Protein AF-A0A7W0TDK5-F1 (afdb_monomer_lite)

Structure (mmCIF, N/CA/C/O backbone):
data_AF-A0A7W0TDK5-F1
#
_entry.id   AF-A0A7W0TDK5-F1
#
loop_
_atom_site.group_PDB
_atom_site.id
_atom_site.type_symbol
_atom_site.label_atom_id
_atom_site.label_alt_id
_atom_site.label_comp_id
_atom_site.label_asym_id
_atom_site.label_entity_id
_atom_site.label_seq_id
_atom_site.pdbx_PDB_ins_code
_atom_site.Cartn_x
_atom_site.Cartn_y
_atom_site.Cartn_z
_atom_site.occupancy
_atom_site.B_iso_or_equiv
_atom_site.auth_seq_id
_atom_site.auth_comp_id
_atom_site.auth_asym_id
_atom_site.auth_atom_id
_atom_site.pdbx_PDB_model_num
ATOM 1 N N . MET A 1 1 ? 18.920 -5.122 41.687 1.00 39.50 1 MET A N 1
ATOM 2 C CA . MET A 1 1 ? 18.219 -5.778 40.565 1.00 39.50 1 MET A CA 1
ATOM 3 C C . MET A 1 1 ? 18.630 -5.074 39.286 1.00 39.50 1 MET A C 1
ATOM 5 O O . MET A 1 1 ? 18.350 -3.893 39.148 1.00 39.50 1 MET A O 1
ATOM 9 N N . LEU A 1 2 ? 19.372 -5.766 38.421 1.00 36.91 2 LEU A N 1
ATOM 10 C CA . LEU A 1 2 ? 19.676 -5.323 37.060 1.00 36.91 2 LEU A CA 1
ATOM 11 C C . LEU A 1 2 ? 18.438 -5.634 36.204 1.00 36.91 2 LEU A C 1
ATOM 13 O O . LEU A 1 2 ? 18.022 -6.790 36.184 1.00 36.91 2 LEU A O 1
ATOM 17 N N . ALA A 1 3 ? 17.849 -4.648 35.531 1.00 36.22 3 ALA A N 1
ATOM 18 C CA . ALA A 1 3 ? 16.816 -4.899 34.527 1.00 36.22 3 ALA A CA 1
ATOM 19 C C . ALA A 1 3 ? 17.431 -4.735 33.132 1.00 36.22 3 ALA A C 1
ATOM 21 O O . ALA A 1 3 ? 17.954 -3.678 32.783 1.00 36.22 3 ALA A O 1
ATOM 22 N N . VAL A 1 4 ? 17.416 -5.836 32.387 1.00 44.62 4 VAL A N 1
ATOM 23 C CA . VAL A 1 4 ? 17.917 -5.997 31.022 1.00 44.62 4 VAL A CA 1
ATOM 24 C C . VAL A 1 4 ? 16.843 -5.556 30.026 1.00 44.62 4 VAL A C 1
ATOM 26 O O . VAL A 1 4 ? 15.718 -6.026 30.117 1.00 44.62 4 VAL A O 1
ATOM 29 N N . GLY A 1 5 ? 17.247 -4.728 29.056 1.00 38.53 5 GLY A N 1
ATOM 30 C CA . GLY A 1 5 ? 17.001 -4.936 27.622 1.00 38.53 5 GLY A CA 1
ATOM 31 C C . GLY A 1 5 ? 15.611 -4.656 27.038 1.00 38.53 5 GLY A C 1
ATOM 32 O O . GLY A 1 5 ? 14.609 -5.220 27.455 1.00 38.53 5 GLY A O 1
ATOM 33 N N . GLY A 1 6 ? 15.600 -3.880 25.949 1.00 37.94 6 GLY A N 1
ATOM 34 C CA . GLY A 1 6 ? 14.480 -3.835 25.011 1.00 37.94 6 GLY A CA 1
ATOM 35 C C . GLY A 1 6 ? 14.540 -2.663 24.036 1.00 37.94 6 GLY A C 1
ATOM 36 O O . GLY A 1 6 ? 13.711 -1.765 24.114 1.00 37.94 6 GLY A O 1
ATOM 37 N N . SER A 1 7 ? 15.515 -2.648 23.123 1.00 52.25 7 SER A N 1
ATOM 38 C CA . SER A 1 7 ? 15.478 -1.761 21.953 1.00 52.25 7 SER A CA 1
ATOM 39 C C . SER A 1 7 ? 14.510 -2.350 20.928 1.00 52.25 7 SER A C 1
ATOM 41 O O . SER A 1 7 ? 14.805 -3.398 20.359 1.00 52.25 7 SER A O 1
ATOM 43 N N . ALA A 1 8 ? 13.386 -1.689 20.663 1.00 46.16 8 ALA A N 1
ATOM 44 C CA . ALA A 1 8 ? 12.533 -2.011 19.523 1.00 46.16 8 ALA A CA 1
ATOM 45 C C . ALA A 1 8 ? 12.509 -0.814 18.565 1.00 46.16 8 ALA A C 1
ATOM 47 O O . ALA A 1 8 ? 11.801 0.165 18.778 1.00 46.16 8 ALA A O 1
ATOM 48 N N . LEU A 1 9 ? 13.332 -0.896 17.517 1.00 52.75 9 LEU A N 1
ATOM 49 C CA . LEU A 1 9 ? 13.136 -0.144 16.281 1.00 52.75 9 LEU A CA 1
ATOM 50 C C . LEU A 1 9 ? 12.206 -0.985 15.403 1.00 52.75 9 LEU A C 1
ATOM 52 O O . LEU A 1 9 ? 12.594 -2.056 14.943 1.00 52.75 9 LEU A O 1
ATOM 56 N N . GLY A 1 10 ? 10.986 -0.506 15.191 1.00 40.22 10 GLY A N 1
ATOM 57 C CA . GLY A 1 10 ? 10.028 -1.086 14.259 1.00 40.22 10 GLY A CA 1
ATOM 58 C C . GLY A 1 10 ? 9.019 -0.019 13.868 1.00 40.22 10 GLY A C 1
A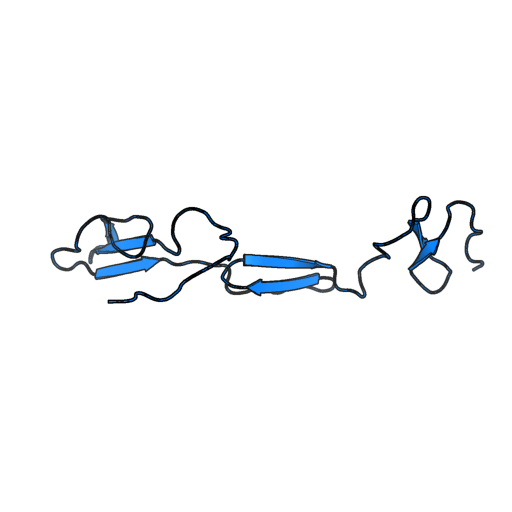TOM 59 O O . GLY A 1 10 ? 8.267 0.459 14.711 1.00 40.22 10 GLY A O 1
ATOM 60 N N . SER A 1 11 ? 9.065 0.414 12.611 1.00 44.44 11 SER A N 1
ATOM 61 C CA . SER A 1 11 ? 8.208 1.458 12.055 1.00 44.44 11 SER A CA 1
ATOM 62 C C . SER A 1 11 ? 6.734 1.049 12.148 1.00 44.44 11 SER A C 1
ATOM 64 O O . SER A 1 11 ? 6.283 0.188 11.398 1.00 44.44 11 SER A O 1
ATOM 66 N N . GLN A 1 12 ? 5.986 1.661 13.069 1.00 43.62 12 GLN A N 1
ATOM 67 C CA . GLN A 1 12 ? 4.538 1.496 13.175 1.00 43.62 12 GLN A CA 1
ATOM 68 C C . GLN A 1 12 ? 3.846 2.282 12.061 1.00 43.62 12 GLN A C 1
ATOM 70 O O . GLN A 1 12 ? 3.840 3.514 12.063 1.00 43.62 12 GLN A O 1
ATOM 75 N N . LEU A 1 13 ? 3.238 1.562 11.122 1.00 47.47 13 LEU A N 1
ATOM 76 C CA . LEU A 1 13 ? 2.322 2.126 10.141 1.00 47.47 13 LEU A CA 1
ATOM 77 C C . LEU A 1 13 ? 0.890 1.724 10.513 1.00 47.47 13 LEU A C 1
ATOM 79 O O . LEU A 1 13 ? 0.406 0.696 10.061 1.00 47.47 13 LEU A O 1
ATOM 83 N N . LEU A 1 14 ? 0.287 2.548 11.380 1.00 50.75 14 LEU A N 1
ATOM 84 C CA . LEU A 1 14 ? -1.138 2.856 11.615 1.00 50.75 14 LEU A CA 1
ATOM 85 C C . LEU A 1 14 ? -1.252 3.341 13.067 1.00 50.75 14 LEU A C 1
ATOM 87 O O . LEU A 1 14 ? -1.334 2.589 14.031 1.00 50.75 14 LEU A O 1
ATOM 91 N N . THR A 1 15 ? -1.141 4.652 13.227 1.00 47.53 15 THR A N 1
ATOM 92 C CA . THR A 1 15 ? -1.048 5.341 14.511 1.00 47.53 15 THR A CA 1
ATOM 93 C C . THR A 1 15 ? -2.396 5.324 15.242 1.00 47.53 15 THR A C 1
ATOM 95 O O . THR A 1 15 ? -3.266 6.136 14.923 1.00 47.53 15 THR A O 1
ATOM 98 N N . GLY A 1 16 ? -2.582 4.445 16.233 1.00 49.50 16 GLY A N 1
ATOM 99 C CA . GLY A 1 16 ? -3.670 4.618 17.206 1.00 49.50 16 GLY A CA 1
ATOM 100 C C . GLY A 1 16 ? -3.979 3.443 18.132 1.00 49.50 16 GLY A C 1
ATOM 101 O O . GLY A 1 16 ? -3.984 3.634 19.344 1.00 49.50 16 GLY A O 1
ATOM 102 N N . ALA A 1 17 ? -4.250 2.252 17.597 1.00 54.97 17 ALA A N 1
ATOM 103 C CA . ALA A 1 17 ? -4.440 1.020 18.367 1.00 54.97 17 ALA A CA 1
ATOM 104 C C . ALA A 1 17 ? -4.461 -0.191 17.426 1.00 54.97 17 ALA A C 1
ATOM 106 O O . ALA A 1 17 ? -5.141 -0.137 16.403 1.00 54.97 17 ALA A O 1
ATOM 107 N N . ASP A 1 18 ? -3.805 -1.289 17.805 1.00 66.62 18 ASP A N 1
ATOM 108 C CA . ASP A 1 18 ? -3.757 -2.564 17.056 1.00 66.62 18 ASP A CA 1
ATOM 109 C C . ASP A 1 18 ? -5.117 -3.303 17.002 1.00 66.62 18 ASP A C 1
ATOM 111 O O . ASP A 1 18 ? -5.231 -4.445 16.557 1.00 66.62 18 ASP A O 1
ATOM 115 N N . GLY A 1 19 ? -6.175 -2.639 17.461 1.00 80.19 19 GLY A N 1
ATOM 116 C CA . GLY A 1 19 ? -7.530 -3.139 17.528 1.00 80.19 19 GLY A CA 1
ATOM 117 C C . GLY A 1 19 ? -8.424 -2.194 18.319 1.00 80.19 19 GLY A C 1
ATOM 118 O O . GLY A 1 19 ? -7.984 -1.222 18.942 1.00 80.19 19 GLY A O 1
ATOM 119 N N . TYR A 1 20 ? -9.714 -2.478 18.295 1.00 89.62 20 TYR A N 1
ATOM 120 C CA . TYR A 1 20 ? -10.705 -1.822 19.127 1.00 89.62 20 TYR A CA 1
ATOM 121 C C . TYR A 1 20 ? -11.392 -2.853 19.998 1.00 89.62 20 TYR A C 1
ATOM 123 O O . TYR A 1 20 ? -11.711 -3.946 19.547 1.00 89.62 20 TYR A O 1
ATOM 131 N N . THR A 1 21 ? -11.708 -2.484 21.227 1.00 93.44 21 THR A N 1
ATOM 132 C CA . THR A 1 21 ? -12.411 -3.373 22.147 1.00 93.44 21 THR A CA 1
ATOM 133 C C . THR A 1 21 ? -13.698 -2.725 22.613 1.00 93.44 21 THR A C 1
ATOM 135 O O . THR A 1 21 ? -13.746 -1.528 22.898 1.00 93.44 21 THR A O 1
ATOM 138 N N . GLY A 1 22 ? -14.753 -3.524 22.721 1.00 95.12 22 GLY A N 1
ATOM 139 C CA . GLY A 1 22 ? -16.039 -3.101 23.259 1.00 95.12 22 GLY A CA 1
ATOM 140 C C . GLY A 1 22 ? -16.751 -4.222 24.002 1.00 95.12 22 GLY A C 1
ATOM 141 O O . GLY A 1 22 ? -16.243 -5.332 24.139 1.00 95.12 22 GLY A O 1
ATOM 142 N N . CYS A 1 23 ? -17.943 -3.914 24.490 1.00 97.38 23 CYS A N 1
ATOM 143 C CA . CYS A 1 23 ? -18.835 -4.844 25.164 1.00 97.38 23 CYS A CA 1
ATOM 144 C C . CYS A 1 23 ? -20.087 -5.037 24.306 1.00 97.38 23 CYS A C 1
ATOM 146 O O . CYS A 1 23 ? -20.853 -4.093 24.117 1.00 97.38 23 CYS A O 1
ATOM 148 N N . LEU A 1 24 ? -20.300 -6.249 23.803 1.00 97.12 24 LEU A N 1
ATOM 149 C CA . LEU A 1 24 ? -21.484 -6.636 23.047 1.00 97.12 24 LEU A CA 1
ATOM 150 C C . LEU A 1 24 ? -22.603 -7.045 24.012 1.00 97.12 24 LEU A C 1
ATOM 152 O O . LEU A 1 24 ? -22.439 -7.969 24.813 1.00 97.12 24 LEU A O 1
ATOM 156 N N . ALA A 1 25 ? -23.735 -6.352 23.954 1.00 96.00 25 ALA A N 1
ATOM 157 C CA . ALA A 1 25 ? -24.938 -6.697 24.702 1.00 96.00 25 ALA A CA 1
ATOM 158 C C . ALA A 1 25 ? -25.783 -7.749 23.957 1.00 96.00 25 ALA A C 1
ATOM 160 O O . ALA A 1 25 ? -25.697 -7.887 22.739 1.00 96.00 25 ALA A O 1
ATOM 161 N N . GLN A 1 26 ? -26.636 -8.490 24.678 1.00 94.44 26 GLN A N 1
ATOM 162 C CA . GLN A 1 26 ? -27.469 -9.557 24.088 1.00 94.44 26 GLN A CA 1
ATOM 163 C C . GLN A 1 26 ? -28.463 -9.068 23.022 1.00 94.44 26 GLN A C 1
ATOM 165 O O . GLN A 1 26 ? -28.928 -9.861 22.210 1.00 94.44 26 GLN A O 1
ATOM 170 N N . ASN A 1 27 ? -28.795 -7.777 23.021 1.00 93.56 27 ASN A N 1
ATOM 171 C CA . ASN A 1 27 ? -29.641 -7.146 22.010 1.00 93.56 27 ASN A CA 1
ATOM 172 C C . ASN A 1 27 ? -28.867 -6.725 20.743 1.00 93.56 27 ASN A C 1
ATOM 174 O O . ASN A 1 27 ? -29.481 -6.194 19.824 1.00 93.56 27 ASN A O 1
ATOM 178 N N . GLY A 1 28 ? -27.551 -6.959 20.691 1.00 93.81 28 GLY A N 1
ATOM 179 C CA . GLY A 1 28 ? -26.682 -6.611 19.565 1.00 93.81 28 GLY A CA 1
ATOM 180 C C . GLY A 1 28 ? -25.988 -5.251 19.685 1.00 93.81 28 GLY A C 1
ATOM 181 O O . GLY A 1 28 ? -25.162 -4.932 18.832 1.00 93.81 28 GLY A O 1
ATOM 182 N N . ASP A 1 29 ? -26.264 -4.467 20.733 1.00 95.44 29 ASP A N 1
ATOM 183 C CA . ASP A 1 29 ? -25.625 -3.161 20.911 1.00 95.44 29 ASP A CA 1
ATOM 184 C C . ASP A 1 29 ? -24.146 -3.306 21.286 1.00 95.44 29 ASP A C 1
ATOM 186 O O . ASP A 1 29 ? -23.782 -4.078 22.182 1.00 95.44 29 ASP A O 1
ATOM 190 N N . LEU A 1 30 ? -23.295 -2.499 20.647 1.00 95.62 30 LEU A N 1
ATOM 191 C CA . LEU A 1 30 ? -21.884 -2.373 20.995 1.00 95.62 30 LEU A CA 1
ATOM 192 C C . LEU A 1 30 ? -21.677 -1.165 21.918 1.00 95.62 30 LEU A C 1
ATOM 194 O O . LEU A 1 30 ? -21.824 -0.012 21.516 1.00 95.62 30 LEU A O 1
ATOM 198 N N . LEU A 1 31 ? -21.318 -1.437 23.170 1.00 94.88 31 LEU A N 1
ATOM 199 C CA . LEU A 1 31 ? -21.149 -0.446 24.231 1.00 94.88 31 LEU A CA 1
ATOM 200 C C . LEU A 1 31 ? -19.684 -0.355 24.656 1.00 94.88 31 LEU A C 1
ATOM 202 O O . LEU A 1 31 ? -18.915 -1.298 24.487 1.00 94.88 31 LEU A O 1
ATOM 206 N N . ARG A 1 32 ? -19.297 0.767 25.277 1.00 94.31 32 ARG A N 1
ATOM 207 C CA . ARG A 1 32 ? -17.956 0.950 25.875 1.00 94.31 32 ARG A CA 1
ATOM 208 C C . ARG A 1 32 ? -16.822 0.666 24.882 1.00 94.31 32 ARG A C 1
ATOM 210 O O . ARG A 1 32 ? -15.777 0.147 25.259 1.00 94.31 32 ARG A O 1
ATOM 217 N N . PHE A 1 33 ? -17.051 0.999 23.619 1.00 93.00 33 PHE A N 1
ATOM 218 C CA . PHE A 1 33 ? -16.099 0.801 22.543 1.00 93.00 33 PHE A CA 1
ATOM 219 C C . PHE A 1 33 ? -14.982 1.841 22.629 1.00 93.00 33 PHE A C 1
ATOM 221 O O . PHE A 1 33 ? -15.254 3.037 22.752 1.00 93.00 33 PHE A O 1
ATOM 228 N N . LYS A 1 34 ? -13.729 1.398 22.582 1.00 90.19 34 LYS A N 1
ATOM 229 C CA . LYS A 1 34 ? -12.571 2.283 22.439 1.00 90.19 34 LYS A CA 1
ATOM 230 C C . LYS A 1 34 ? -11.449 1.596 21.672 1.00 90.19 34 LYS A C 1
ATOM 232 O O . LYS A 1 34 ? -11.455 0.381 21.504 1.00 90.19 34 LYS A O 1
ATOM 237 N N . ALA A 1 35 ? -10.475 2.395 21.255 1.00 88.81 35 ALA A N 1
ATOM 238 C CA . ALA A 1 35 ? -9.220 1.894 20.716 1.00 88.81 35 ALA A CA 1
ATOM 239 C C . ALA A 1 35 ? -8.397 1.194 21.825 1.00 88.81 35 ALA A C 1
ATOM 241 O O . ALA A 1 35 ? -8.354 1.681 22.963 1.00 88.81 35 ALA A O 1
ATOM 242 N N . GLY A 1 36 ? -7.749 0.078 21.487 1.00 84.88 36 GLY A N 1
ATOM 243 C CA . GLY A 1 36 ? -6.879 -0.722 22.358 1.00 84.88 36 GLY A CA 1
ATOM 244 C C . GLY A 1 36 ? -7.521 -2.018 22.859 1.00 84.88 36 GLY A C 1
ATOM 245 O O . GLY A 1 36 ? -8.678 -2.308 22.564 1.00 84.88 36 GLY A O 1
ATOM 246 N N . ASP A 1 37 ? -6.780 -2.771 23.676 1.00 87.50 37 ASP A N 1
ATOM 247 C CA . ASP A 1 37 ? -7.120 -4.147 24.100 1.00 87.50 37 ASP A CA 1
ATOM 248 C C . ASP A 1 37 ? -8.167 -4.249 25.222 1.00 87.50 37 ASP A C 1
ATOM 250 O O . ASP A 1 37 ? -8.475 -5.325 25.735 1.00 87.50 37 ASP A O 1
ATOM 254 N N . SER A 1 38 ? -8.688 -3.117 25.688 1.00 89.88 38 SER A N 1
ATOM 255 C CA . SER A 1 38 ? -9.676 -3.071 26.765 1.00 89.88 38 SER A CA 1
ATOM 256 C C . SER A 1 38 ? -10.838 -2.177 26.372 1.00 89.88 38 SER A C 1
ATOM 258 O O . SER A 1 38 ? -10.621 -1.190 25.673 1.00 89.88 38 SER A O 1
ATOM 260 N N . PRO A 1 39 ? -12.062 -2.446 26.844 1.00 92.88 39 PRO A N 1
ATOM 261 C CA . PRO A 1 39 ? -13.170 -1.532 26.624 1.00 92.88 39 PRO A CA 1
ATOM 262 C C . PRO A 1 39 ? -13.010 -0.246 27.455 1.00 92.88 39 PRO A C 1
ATOM 264 O O . PRO A 1 39 ? -12.175 -0.144 28.360 1.00 92.88 39 PRO A O 1
ATOM 267 N N . LEU A 1 40 ? -13.827 0.764 27.155 1.00 94.25 40 LEU 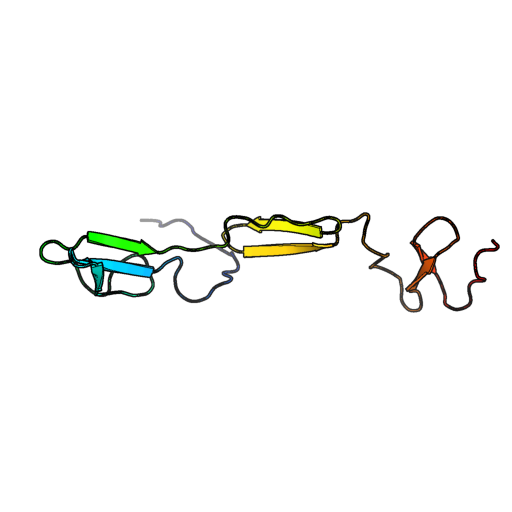A N 1
ATOM 268 C CA . LEU A 1 40 ? -13.859 2.060 27.849 1.00 94.25 40 LEU A CA 1
ATOM 269 C C . LEU A 1 40 ? -14.187 1.922 29.348 1.00 94.25 40 LEU A C 1
ATOM 271 O O . LEU A 1 40 ? -13.823 2.778 30.146 1.00 94.25 40 LEU A O 1
ATOM 275 N N . GLY A 1 41 ? -14.827 0.819 29.729 1.00 94.00 41 GLY A N 1
ATOM 276 C CA . GLY A 1 41 ? -15.013 0.367 31.103 1.00 94.00 41 GLY A CA 1
ATOM 277 C C . GLY A 1 41 ? -15.338 -1.130 31.120 1.00 94.00 41 GLY A C 1
ATOM 278 O O . GLY A 1 41 ? -15.610 -1.692 30.058 1.00 94.00 41 GLY A O 1
ATOM 279 N N . PRO A 1 42 ? -15.329 -1.790 32.290 1.00 94.31 42 PRO A N 1
ATOM 280 C CA . PRO A 1 42 ? -15.617 -3.218 32.379 1.00 94.31 42 PRO A CA 1
ATOM 281 C C . PRO A 1 42 ? -16.994 -3.540 31.790 1.00 94.31 42 PRO A C 1
ATOM 283 O O . PRO A 1 42 ? -17.948 -2.776 31.964 1.00 94.31 42 PRO A O 1
ATOM 286 N N . CYS A 1 43 ? -17.107 -4.675 31.102 1.00 95.94 43 CYS A N 1
ATOM 287 C CA . CYS A 1 43 ? -18.402 -5.188 30.672 1.00 95.94 43 CYS A CA 1
ATOM 288 C C . CYS A 1 43 ? -19.235 -5.569 31.904 1.00 95.94 43 CYS A C 1
ATOM 290 O O . CYS A 1 43 ? -18.709 -6.063 32.900 1.00 95.94 43 CYS A O 1
ATOM 292 N N . THR A 1 44 ? -20.537 -5.292 31.867 1.00 95.19 44 THR A N 1
ATOM 293 C CA . THR A 1 44 ? -21.429 -5.455 33.029 1.00 95.19 44 THR A CA 1
ATOM 294 C C . THR A 1 44 ? -22.695 -6.191 32.635 1.00 95.19 44 THR A C 1
ATOM 296 O O . THR A 1 44 ? -23.171 -6.030 31.512 1.00 95.19 44 THR A O 1
ATOM 299 N N . GLY A 1 45 ? -23.299 -6.915 33.578 1.00 92.25 45 GLY A N 1
ATOM 300 C CA . GLY A 1 45 ? -24.470 -7.743 33.290 1.00 92.25 45 GLY A CA 1
ATOM 301 C C . GLY A 1 45 ? -24.120 -8.840 32.285 1.00 92.25 45 GLY A C 1
ATOM 302 O O . GLY A 1 45 ? -23.022 -9.386 32.326 1.00 92.25 45 GLY A O 1
ATOM 303 N N . ASN A 1 46 ? -25.026 -9.122 31.350 1.00 93.06 46 ASN A N 1
ATOM 304 C CA . ASN A 1 46 ? -24.851 -10.187 30.357 1.00 93.06 46 ASN A CA 1
ATOM 305 C C . ASN A 1 46 ? -24.104 -9.728 29.087 1.00 93.06 46 ASN A C 1
ATOM 307 O O . ASN A 1 46 ? -24.449 -10.142 27.981 1.00 93.06 46 ASN A O 1
ATOM 311 N N . GLN A 1 47 ? -23.135 -8.823 29.230 1.00 97.00 47 GLN A N 1
ATOM 312 C CA . GLN A 1 47 ? -22.329 -8.321 28.114 1.00 97.00 47 GLN A CA 1
ATOM 313 C C . GLN A 1 47 ? -21.064 -9.160 27.921 1.00 97.00 47 GLN A C 1
ATOM 315 O O . GLN A 1 47 ? -20.439 -9.574 28.897 1.00 97.00 47 GLN A O 1
ATOM 320 N N . VAL A 1 48 ? -20.647 -9.336 26.669 1.00 95.69 48 VAL A N 1
ATOM 321 C CA . VAL A 1 48 ? -19.420 -10.053 26.294 1.00 95.69 48 VAL A CA 1
ATOM 322 C C . VAL A 1 48 ? -18.388 -9.060 25.774 1.00 95.69 48 VAL A C 1
ATOM 324 O O . VAL A 1 48 ? -18.711 -8.212 24.946 1.00 95.69 48 VAL A O 1
ATOM 327 N N . GLN A 1 49 ? -17.142 -9.156 26.240 1.00 95.19 49 GLN A N 1
ATOM 328 C CA . GLN A 1 49 ? -16.051 -8.375 25.660 1.00 95.19 49 GLN A CA 1
ATOM 329 C C . GLN A 1 49 ? -15.727 -8.898 24.258 1.00 95.19 49 GLN A C 1
ATOM 331 O O . GLN A 1 49 ? -15.514 -10.093 24.069 1.00 95.19 49 GLN A O 1
ATOM 336 N N . VAL A 1 50 ? -15.662 -7.992 23.290 1.00 94.75 50 VAL A N 1
ATOM 337 C CA . VAL A 1 50 ? -15.332 -8.276 21.893 1.00 94.75 50 VAL A CA 1
ATOM 338 C C . VAL A 1 50 ? -14.145 -7.426 21.465 1.00 94.75 50 VAL A C 1
ATOM 340 O O . VAL A 1 50 ? -14.068 -6.245 21.807 1.00 94.75 50 VAL A O 1
ATOM 343 N N . HIS A 1 51 ? -13.227 -8.042 20.728 1.00 90.94 51 HIS A N 1
ATOM 344 C CA . HIS A 1 51 ? -12.064 -7.390 20.141 1.00 90.94 51 HIS A CA 1
ATOM 345 C C . HIS A 1 51 ? -12.227 -7.359 18.622 1.00 90.94 51 HIS A C 1
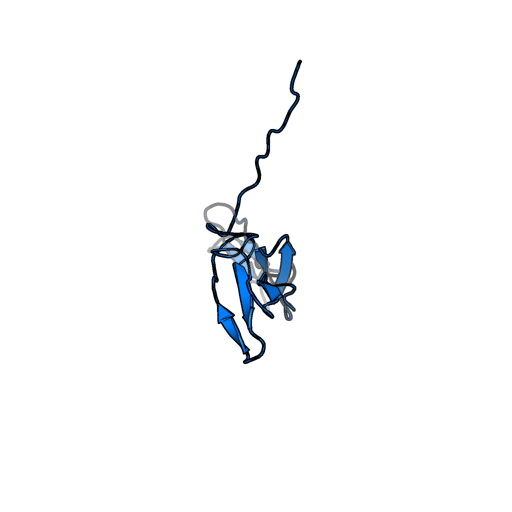ATOM 347 O O . HIS A 1 51 ? -12.505 -8.382 17.999 1.00 90.94 51 HIS A O 1
ATOM 353 N N . PHE A 1 52 ? -12.054 -6.182 18.040 1.00 85.56 52 PHE A N 1
ATOM 354 C CA . PHE A 1 52 ? -12.101 -5.911 16.615 1.00 85.56 52 PHE A CA 1
ATOM 355 C C . PHE A 1 52 ? -10.700 -5.505 16.186 1.00 85.56 52 PHE A C 1
ATOM 357 O O . PHE A 1 52 ? -10.319 -4.339 16.277 1.00 85.56 52 PHE A O 1
ATOM 364 N N . ALA A 1 53 ? -9.934 -6.483 15.730 1.00 76.31 53 ALA A N 1
ATOM 365 C CA . ALA A 1 53 ? -8.788 -6.227 14.879 1.00 76.31 53 ALA A CA 1
ATOM 366 C C . ALA A 1 53 ? -9.222 -6.516 13.447 1.00 76.31 53 ALA A C 1
ATOM 368 O O . ALA A 1 53 ? -9.923 -7.495 13.191 1.00 76.31 53 ALA A O 1
ATOM 369 N N . GLY A 1 54 ? -8.849 -5.630 12.536 1.00 66.94 54 GLY A N 1
ATOM 370 C CA . GLY A 1 54 ? -9.065 -5.824 11.117 1.00 66.94 54 GLY A CA 1
ATOM 371 C C . GLY A 1 54 ? -7.871 -5.259 10.389 1.00 66.94 54 GLY A C 1
ATOM 372 O O . GLY A 1 54 ? -7.766 -4.045 10.224 1.00 66.94 54 GLY A O 1
ATOM 373 N N . ASP A 1 55 ? -6.972 -6.138 9.985 1.00 70.50 55 ASP A N 1
ATOM 374 C CA . ASP A 1 55 ? -5.952 -5.840 9.006 1.00 70.50 55 ASP A CA 1
ATOM 375 C C . ASP A 1 55 ? -6.288 -6.507 7.666 1.00 70.50 55 ASP A C 1
ATOM 377 O O . ASP A 1 55 ? -7.165 -7.368 7.555 1.00 70.50 55 ASP A O 1
ATOM 381 N N . LEU A 1 56 ? -5.648 -6.042 6.593 1.00 68.50 56 LEU A N 1
ATOM 382 C CA . LEU A 1 56 ? -5.780 -6.692 5.293 1.00 68.50 56 LEU A CA 1
ATOM 383 C C . LEU A 1 56 ? -5.029 -8.026 5.346 1.00 68.50 56 LEU A C 1
ATOM 385 O O . LEU A 1 56 ? -3.816 -8.038 5.172 1.00 68.50 56 LEU A O 1
ATOM 389 N N . GLU A 1 57 ? -5.738 -9.139 5.556 1.00 70.50 57 GLU A N 1
ATOM 390 C CA . GLU A 1 57 ? -5.117 -10.469 5.684 1.00 70.50 57 GLU A CA 1
ATOM 391 C C . GLU A 1 57 ? -4.397 -10.917 4.404 1.00 70.50 57 GLU A C 1
ATOM 393 O O . GLU A 1 57 ? -3.330 -11.528 4.453 1.00 70.50 57 GLU A O 1
ATOM 398 N N . SER A 1 58 ? -4.962 -10.619 3.231 1.00 72.62 58 SER A N 1
ATOM 399 C CA . SER A 1 58 ? -4.337 -10.969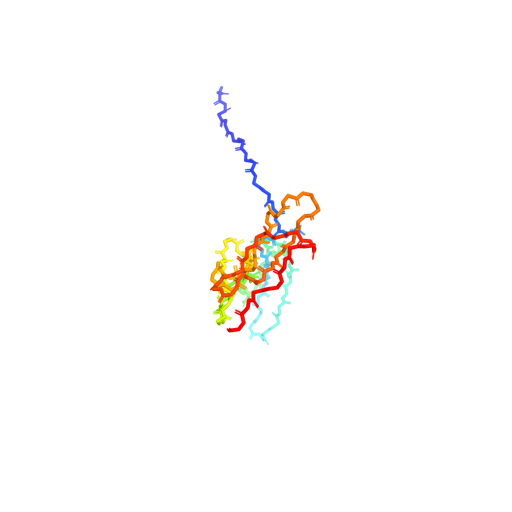 1.957 1.00 72.62 58 SER A CA 1
ATOM 400 C C . SER A 1 58 ?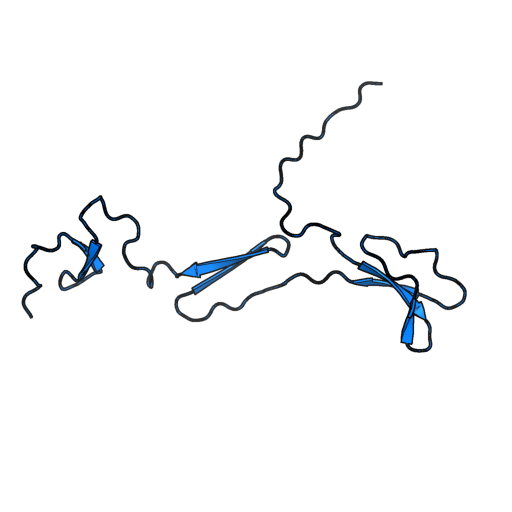 -4.802 -10.086 0.807 1.00 72.62 58 SER A C 1
ATOM 402 O O . SER A 1 58 ? -5.907 -9.544 0.805 1.00 72.62 58 SER A O 1
ATOM 404 N N . ILE A 1 59 ? -3.944 -9.983 -0.206 1.00 80.31 59 ILE A N 1
ATOM 405 C CA . ILE A 1 59 ? -4.278 -9.425 -1.512 1.00 80.31 59 ILE A CA 1
ATOM 406 C C . ILE A 1 59 ? -3.922 -10.446 -2.574 1.00 80.31 59 ILE A C 1
ATOM 408 O O . ILE A 1 59 ? -2.788 -10.918 -2.656 1.00 80.31 59 ILE A O 1
ATOM 412 N N . MET A 1 60 ? -4.894 -10.747 -3.430 1.00 85.44 60 MET A N 1
ATOM 413 C CA . MET A 1 60 ? -4.661 -11.517 -4.640 1.00 85.44 60 MET A CA 1
ATOM 414 C C . MET A 1 60 ? -4.216 -10.560 -5.745 1.00 85.44 60 MET A C 1
ATOM 416 O O . MET A 1 60 ? -5.028 -9.864 -6.352 1.00 85.44 60 MET A O 1
ATOM 420 N N . ALA A 1 61 ? -2.908 -10.494 -5.979 1.00 91.06 61 ALA A N 1
ATOM 421 C CA . ALA A 1 61 ? -2.367 -9.729 -7.091 1.00 91.06 61 ALA A CA 1
ATOM 422 C C . ALA A 1 61 ? -2.686 -10.437 -8.417 1.00 91.06 61 ALA A C 1
ATOM 424 O O . ALA A 1 61 ? -2.432 -11.631 -8.578 1.00 91.06 61 ALA A O 1
ATOM 425 N N . GLY A 1 62 ? -3.259 -9.691 -9.362 1.00 91.50 62 GLY A N 1
ATOM 426 C CA . GLY A 1 62 ? -3.469 -10.166 -10.725 1.00 91.50 62 GLY A CA 1
ATOM 427 C C . GLY A 1 62 ? -2.169 -10.222 -11.531 1.00 91.50 62 GLY A C 1
ATOM 428 O O . GLY A 1 62 ? -1.084 -9.886 -11.052 1.00 91.50 62 GLY A O 1
ATOM 429 N N . THR A 1 63 ? -2.288 -10.614 -12.799 1.00 94.75 63 THR A N 1
ATOM 430 C CA . THR A 1 63 ? -1.171 -10.630 -13.747 1.00 94.75 63 THR A CA 1
ATOM 431 C C . THR A 1 63 ? -0.441 -9.284 -13.776 1.00 94.75 63 THR A C 1
ATOM 433 O O . THR A 1 63 ? -1.061 -8.233 -13.915 1.00 94.75 63 THR A O 1
ATOM 436 N N . GLY A 1 64 ? 0.887 -9.322 -13.662 1.00 94.06 64 GLY A N 1
ATOM 437 C CA . GLY A 1 64 ? 1.737 -8.132 -13.711 1.00 94.06 64 GLY A CA 1
ATOM 438 C C . GLY A 1 64 ? 2.001 -7.449 -12.376 1.00 94.06 64 GLY A C 1
ATOM 439 O O . GLY A 1 64 ? 2.809 -6.523 -12.324 1.00 94.06 64 GLY A O 1
ATOM 440 N N . LEU A 1 65 ? 1.405 -7.936 -11.289 1.00 94.88 65 LEU A N 1
ATOM 441 C CA . LEU A 1 65 ? 1.616 -7.411 -9.948 1.00 94.88 65 LEU A CA 1
ATOM 442 C C . LEU A 1 65 ? 2.111 -8.505 -9.005 1.00 94.88 65 LEU A C 1
ATOM 444 O O . LEU A 1 65 ? 1.807 -9.685 -9.165 1.00 94.88 65 LEU A O 1
ATOM 448 N N . VAL A 1 66 ? 2.863 -8.089 -7.995 1.00 92.06 66 VAL A N 1
ATOM 449 C CA . VAL A 1 66 ? 3.198 -8.901 -6.829 1.00 92.06 66 VAL A CA 1
ATOM 450 C C . VAL A 1 66 ? 2.705 -8.168 -5.591 1.00 92.06 66 VAL A C 1
ATOM 452 O O . VAL A 1 66 ? 3.028 -7.000 -5.372 1.00 92.06 66 VAL A O 1
ATOM 455 N N . GLY A 1 67 ? 1.861 -8.841 -4.818 1.00 89.88 67 GLY A N 1
ATOM 456 C CA . GLY A 1 67 ? 1.361 -8.358 -3.539 1.00 89.88 67 GLY A CA 1
ATOM 457 C C . GLY A 1 67 ? 2.034 -9.121 -2.410 1.00 89.88 67 GLY A C 1
ATOM 458 O O . GLY A 1 67 ? 2.227 -10.332 -2.507 1.00 89.88 67 GLY A O 1
ATOM 459 N N . GLN A 1 68 ? 2.384 -8.414 -1.346 1.00 85.69 68 GLN A N 1
ATOM 460 C CA . GLN A 1 68 ? 2.833 -9.005 -0.093 1.00 85.69 68 GLN A CA 1
ATOM 461 C C . GLN A 1 68 ? 2.138 -8.292 1.064 1.00 85.69 68 GLN A C 1
ATOM 463 O O . GLN A 1 68 ? 2.005 -7.066 1.061 1.00 85.69 68 GLN A O 1
ATOM 468 N N . THR A 1 69 ? 1.701 -9.074 2.042 1.00 81.62 69 THR A N 1
ATOM 469 C CA . THR A 1 69 ? 1.153 -8.572 3.299 1.00 81.62 69 THR A CA 1
ATOM 470 C C . THR A 1 69 ? 2.126 -8.936 4.408 1.00 81.62 69 THR A C 1
ATOM 472 O O . THR A 1 69 ? 2.540 -10.091 4.514 1.00 81.62 69 THR A O 1
ATOM 475 N N . GLN A 1 70 ? 2.482 -7.967 5.244 1.00 78.44 70 GLN A N 1
ATOM 476 C CA . GLN A 1 70 ? 3.267 -8.200 6.450 1.00 78.44 70 GLN A CA 1
ATOM 477 C C . GLN A 1 70 ? 2.703 -7.352 7.588 1.00 78.44 70 GLN A C 1
ATOM 479 O O . GLN A 1 70 ? 2.708 -6.127 7.501 1.00 78.44 70 GLN A O 1
ATOM 484 N N . ASN A 1 71 ? 2.230 -8.007 8.655 1.00 71.31 71 ASN A N 1
ATOM 485 C CA . ASN A 1 71 ? 1.680 -7.358 9.855 1.00 71.31 71 ASN A CA 1
ATOM 486 C C . ASN A 1 71 ? 0.624 -6.287 9.522 1.00 71.31 71 ASN A C 1
ATOM 488 O O . ASN A 1 71 ? 0.741 -5.137 9.940 1.00 71.31 71 ASN A O 1
ATOM 492 N N . GLY A 1 72 ? -0.341 -6.641 8.672 1.00 71.44 72 GLY A N 1
ATOM 493 C CA . GLY A 1 72 ? -1.408 -5.741 8.245 1.00 71.44 72 GLY A CA 1
ATOM 494 C C . GLY A 1 72 ? -1.020 -4.623 7.278 1.00 71.44 72 GLY A C 1
ATOM 495 O O . GLY A 1 72 ? -1.895 -3.923 6.767 1.00 71.44 72 GLY A O 1
ATOM 496 N N . VAL A 1 73 ? 0.268 -4.476 6.963 1.00 77.56 73 VAL A N 1
ATOM 497 C CA . VAL A 1 73 ? 0.736 -3.577 5.911 1.00 77.56 73 VAL A CA 1
ATOM 498 C C . VAL A 1 73 ? 0.778 -4.325 4.593 1.00 77.56 73 VAL A C 1
ATOM 500 O O . VAL A 1 73 ? 1.385 -5.388 4.456 1.00 77.56 73 VAL A O 1
ATOM 503 N N . VAL A 1 74 ? 0.164 -3.712 3.593 1.00 85.19 74 VAL A N 1
ATOM 504 C CA . VAL A 1 74 ? 0.181 -4.183 2.217 1.00 85.19 74 VAL A CA 1
ATOM 505 C C . VAL A 1 74 ? 1.263 -3.450 1.445 1.00 85.19 74 VAL A C 1
ATOM 507 O O . VAL A 1 74 ? 1.262 -2.222 1.374 1.00 85.19 74 VAL A O 1
ATOM 510 N N . THR A 1 75 ? 2.130 -4.210 0.783 1.00 87.94 75 THR A N 1
ATOM 511 C CA . THR A 1 75 ? 2.989 -3.690 -0.282 1.00 87.94 75 THR A CA 1
ATOM 512 C C . THR A 1 75 ? 2.575 -4.305 -1.609 1.00 87.94 75 THR A C 1
ATOM 514 O O . THR A 1 75 ? 2.498 -5.525 -1.755 1.00 87.94 75 THR A O 1
ATOM 517 N N . LEU A 1 76 ? 2.335 -3.444 -2.594 1.00 91.75 76 LEU A N 1
ATOM 518 C CA . LEU A 1 76 ? 2.076 -3.831 -3.972 1.00 91.75 76 LEU A CA 1
ATOM 519 C C . LEU A 1 76 ? 3.230 -3.349 -4.846 1.00 91.75 76 LEU A C 1
ATOM 521 O O . LEU A 1 76 ? 3.714 -2.227 -4.695 1.00 91.75 76 LEU A O 1
ATOM 525 N N . SER A 1 77 ? 3.688 -4.191 -5.761 1.00 92.25 77 SER A N 1
ATOM 526 C CA . SER A 1 77 ? 4.737 -3.835 -6.714 1.00 92.25 77 SER A CA 1
ATOM 527 C C . SER A 1 77 ? 4.442 -4.420 -8.086 1.00 92.25 77 SER A C 1
ATOM 529 O O . SER A 1 77 ? 3.698 -5.391 -8.220 1.00 92.25 77 SER A O 1
ATOM 531 N N . VAL A 1 78 ? 5.038 -3.830 -9.120 1.00 94.25 78 VAL A N 1
ATOM 532 C CA . VAL A 1 78 ? 5.014 -4.403 -10.468 1.00 94.25 78 VAL A CA 1
ATOM 533 C C . VAL A 1 78 ? 5.881 -5.662 -10.477 1.00 94.25 78 VAL A C 1
ATOM 535 O O . VAL A 1 78 ? 6.993 -5.663 -9.948 1.00 94.25 78 VAL A O 1
ATOM 538 N N . ALA A 1 79 ? 5.374 -6.743 -11.065 1.00 94.06 79 ALA A N 1
ATOM 539 C CA . ALA A 1 79 ? 6.131 -7.977 -11.217 1.00 94.06 79 ALA A CA 1
ATOM 540 C C . ALA A 1 79 ? 7.351 -7.749 -12.138 1.00 94.06 79 ALA A C 1
ATOM 542 O O . ALA A 1 79 ? 7.217 -7.045 -13.140 1.00 94.06 79 ALA A O 1
ATOM 543 N N . PRO A 1 80 ? 8.520 -8.371 -11.880 1.00 89.88 80 PRO A N 1
ATOM 544 C CA . PRO A 1 80 ? 9.751 -8.090 -12.630 1.00 89.88 80 PRO A CA 1
ATOM 545 C C . PRO A 1 80 ? 9.612 -8.204 -14.154 1.00 89.88 80 PRO A C 1
ATOM 547 O O . PRO A 1 80 ? 10.094 -7.343 -14.879 1.00 89.88 80 PRO A O 1
ATOM 550 N N . ASN A 1 81 ? 8.872 -9.207 -14.637 1.00 90.50 81 ASN A N 1
ATOM 551 C CA . ASN A 1 81 ? 8.655 -9.439 -16.072 1.00 90.50 81 ASN A CA 1
ATOM 552 C C . ASN A 1 81 ? 7.728 -8.409 -16.744 1.00 90.50 81 ASN A C 1
ATOM 554 O O . ASN A 1 81 ? 7.585 -8.416 -17.962 1.00 90.50 81 ASN A O 1
ATOM 558 N N . TYR A 1 82 ? 7.073 -7.560 -15.955 1.00 93.44 82 TYR A N 1
ATOM 559 C CA . TYR A 1 82 ? 6.139 -6.528 -16.407 1.00 93.44 82 TYR A CA 1
ATOM 560 C C . TYR A 1 82 ? 6.685 -5.120 -16.149 1.00 93.44 82 TYR A C 1
ATOM 562 O O . TYR A 1 82 ? 6.007 -4.133 -16.428 1.00 93.44 82 TYR A O 1
ATOM 570 N N . SER A 1 83 ? 7.900 -5.018 -15.607 1.00 93.50 83 SER A N 1
ATOM 571 C CA . SER A 1 83 ? 8.547 -3.749 -15.307 1.00 93.50 83 SER A CA 1
ATOM 572 C C . SER A 1 83 ? 9.517 -3.362 -16.418 1.00 93.50 83 SER A C 1
ATOM 574 O O . SER A 1 83 ? 10.321 -4.174 -16.876 1.00 93.50 83 SER A O 1
ATOM 576 N N . LEU A 1 84 ? 9.468 -2.096 -16.829 1.00 93.62 84 LEU A N 1
ATOM 577 C CA . LEU A 1 84 ? 10.513 -1.499 -17.659 1.00 93.62 84 LEU A CA 1
ATOM 578 C C . LEU A 1 84 ? 11.792 -1.290 -16.826 1.00 93.62 84 LEU A C 1
ATOM 580 O O . LEU A 1 84 ? 11.702 -1.174 -15.602 1.00 93.62 84 LEU A O 1
ATOM 584 N N . PRO A 1 85 ? 12.977 -1.158 -17.446 1.00 93.25 85 PRO A N 1
ATOM 585 C CA . PRO A 1 85 ? 14.197 -0.777 -16.736 1.00 93.25 85 PRO A CA 1
ATOM 586 C C . PRO A 1 85 ? 14.010 0.511 -15.909 1.00 93.25 85 PRO A C 1
ATOM 588 O O . PRO A 1 85 ? 13.829 1.591 -16.464 1.00 93.25 85 PRO A O 1
ATOM 591 N N . GLN A 1 86 ? 14.050 0.401 -14.575 1.00 91.81 86 GLN A N 1
ATOM 592 C CA . GLN A 1 86 ? 13.798 1.521 -13.645 1.00 91.81 86 GLN A CA 1
ATOM 593 C C . GLN A 1 86 ? 15.065 2.317 -13.275 1.00 91.81 86 GLN A C 1
ATOM 595 O O . GLN A 1 86 ? 14.977 3.388 -12.687 1.00 91.81 86 GLN A O 1
ATOM 600 N N . GLY A 1 87 ? 16.252 1.783 -13.579 1.00 92.06 87 GLY A N 1
ATOM 601 C CA . GLY A 1 87 ? 17.547 2.300 -13.114 1.00 92.06 87 GLY A CA 1
ATOM 602 C C . GLY A 1 87 ? 18.415 2.906 -14.213 1.00 92.06 87 GLY A C 1
ATOM 603 O O . GLY A 1 87 ? 19.634 2.750 -14.180 1.00 92.06 87 GLY A O 1
ATOM 604 N N . CYS A 1 88 ? 17.817 3.526 -15.230 1.00 95.12 88 CYS A N 1
ATOM 605 C CA . CYS A 1 88 ? 18.596 4.107 -16.317 1.00 95.12 88 CYS A CA 1
ATOM 606 C C . CYS A 1 88 ? 19.450 5.287 -15.828 1.00 95.12 88 CYS A C 1
ATOM 608 O O . CYS A 1 88 ? 18.986 6.137 -15.072 1.00 95.12 88 CYS A O 1
ATOM 610 N N . ALA A 1 89 ? 20.712 5.331 -16.268 1.00 95.94 89 ALA A N 1
ATOM 611 C CA . ALA A 1 89 ? 21.614 6.443 -15.978 1.00 95.94 89 ALA A CA 1
ATOM 612 C C . ALA A 1 89 ? 21.058 7.775 -16.516 1.00 95.94 89 ALA A C 1
ATOM 614 O O . ALA A 1 89 ? 20.253 7.782 -17.448 1.00 95.94 89 ALA A O 1
ATOM 615 N N . THR A 1 90 ? 21.523 8.903 -15.970 1.00 94.56 90 THR A N 1
ATOM 616 C CA . THR A 1 90 ? 21.113 10.246 -16.408 1.00 94.56 90 THR A CA 1
ATOM 617 C C . THR A 1 90 ? 21.204 10.394 -17.928 1.00 94.56 90 THR A C 1
ATOM 619 O O . THR A 1 90 ? 22.237 10.101 -18.528 1.00 94.56 90 THR A O 1
ATOM 622 N N . GLY A 1 91 ? 20.113 10.849 -18.548 1.00 91.75 91 GLY A N 1
ATOM 623 C CA . GLY A 1 91 ? 20.012 11.002 -20.002 1.00 91.75 91 GLY A CA 1
ATOM 624 C C . GLY A 1 91 ? 19.675 9.715 -20.765 1.00 91.75 91 GLY A C 1
ATOM 625 O O . GLY A 1 91 ? 19.591 9.750 -21.988 1.00 91.75 91 GLY A O 1
ATOM 626 N N . LYS A 1 92 ? 19.461 8.584 -20.085 1.00 94.69 92 LYS A N 1
ATOM 627 C CA . LYS A 1 92 ? 18.947 7.343 -20.681 1.00 94.69 92 LYS A CA 1
ATOM 628 C C . LYS A 1 92 ? 17.529 7.052 -20.204 1.00 94.69 92 LYS A C 1
ATOM 630 O O . LYS A 1 92 ? 17.125 7.481 -19.126 1.00 94.69 92 LYS A O 1
ATOM 635 N N . PHE A 1 93 ? 16.791 6.282 -20.990 1.00 93.44 93 PHE A N 1
ATOM 636 C CA . PHE A 1 93 ? 15.428 5.860 -20.676 1.00 93.44 93 PHE A CA 1
ATOM 637 C C . PHE A 1 93 ? 15.144 4.462 -21.227 1.00 93.44 93 PHE A C 1
ATOM 639 O O . PHE A 1 93 ? 15.898 3.943 -22.051 1.00 93.44 93 PHE A O 1
ATOM 646 N N . ALA A 1 94 ? 14.059 3.845 -20.760 1.00 94.69 94 ALA A N 1
ATOM 647 C CA . ALA A 1 94 ? 13.611 2.556 -21.270 1.00 94.69 94 ALA A CA 1
ATOM 648 C C . ALA A 1 94 ? 13.240 2.665 -22.759 1.00 94.69 94 ALA A C 1
ATOM 650 O O . ALA A 1 94 ? 12.317 3.390 -23.130 1.00 94.69 94 ALA A O 1
ATOM 651 N N . LYS A 1 95 ? 13.959 1.936 -23.609 1.00 91.75 95 LYS A N 1
ATOM 652 C CA . LYS A 1 95 ? 13.817 1.912 -25.063 1.00 91.75 95 LYS A CA 1
ATOM 653 C C . LYS A 1 95 ? 13.775 0.464 -25.544 1.00 91.75 95 LYS A C 1
ATOM 655 O O . LYS A 1 95 ? 14.491 -0.383 -25.018 1.00 91.75 95 LYS A O 1
ATOM 660 N N . TRP A 1 96 ? 12.915 0.188 -26.520 1.00 91.12 96 TRP A N 1
ATOM 661 C CA . TRP A 1 96 ? 12.847 -1.116 -27.174 1.00 91.12 96 TRP A CA 1
ATOM 662 C C . TRP A 1 96 ? 14.003 -1.259 -28.165 1.00 91.12 96 TRP A C 1
ATOM 664 O O . TRP A 1 96 ? 14.165 -0.399 -29.033 1.00 91.12 96 TRP A O 1
ATOM 674 N N . ASP A 1 97 ? 14.789 -2.329 -28.043 1.00 89.00 97 ASP A N 1
ATOM 675 C CA . ASP A 1 97 ? 15.939 -2.608 -28.919 1.00 89.00 97 ASP A CA 1
ATOM 676 C C . ASP A 1 97 ? 15.640 -3.612 -30.047 1.00 89.00 97 ASP A C 1
ATOM 678 O O . ASP A 1 97 ? 16.527 -3.947 -30.828 1.00 89.00 97 ASP A O 1
ATOM 682 N N . GLY A 1 98 ? 14.388 -4.064 -30.168 1.00 89.50 98 GLY A N 1
ATOM 683 C CA . GLY A 1 98 ? 13.978 -5.098 -31.122 1.00 89.50 98 GLY A CA 1
ATOM 684 C C . GLY A 1 98 ? 13.708 -6.452 -30.464 1.00 89.50 98 GLY A C 1
ATOM 685 O O . GLY A 1 98 ? 12.982 -7.258 -31.041 1.00 89.50 98 GLY A O 1
ATOM 686 N N . ALA A 1 99 ? 14.218 -6.684 -29.252 1.00 89.69 99 ALA A N 1
ATOM 687 C CA . ALA A 1 99 ? 14.061 -7.944 -28.524 1.00 89.69 99 ALA A CA 1
ATOM 688 C C . ALA A 1 99 ? 13.699 -7.765 -27.039 1.00 89.69 99 ALA A C 1
ATOM 690 O O . ALA A 1 99 ? 13.001 -8.611 -26.475 1.00 89.69 99 ALA A O 1
ATOM 691 N N . ALA A 1 100 ? 14.150 -6.687 -26.400 1.00 90.31 100 ALA A N 1
ATOM 692 C CA . ALA A 1 100 ? 13.913 -6.388 -24.997 1.00 90.31 100 ALA A CA 1
ATOM 693 C C . ALA A 1 100 ? 13.787 -4.876 -24.736 1.00 90.31 100 ALA A C 1
ATOM 695 O O . ALA A 1 100 ? 14.183 -4.017 -25.527 1.00 90.31 100 ALA A O 1
ATOM 696 N N . TRP A 1 101 ? 13.231 -4.542 -23.571 1.00 92.12 101 TRP A N 1
ATOM 697 C CA . TRP A 1 101 ? 13.301 -3.188 -23.032 1.00 92.12 101 TRP A CA 1
ATOM 698 C C . TRP A 1 101 ? 14.647 -2.986 -22.335 1.00 92.12 101 TRP A C 1
ATOM 700 O O . TRP A 1 101 ? 14.947 -3.665 -21.354 1.00 92.12 101 TRP A O 1
ATOM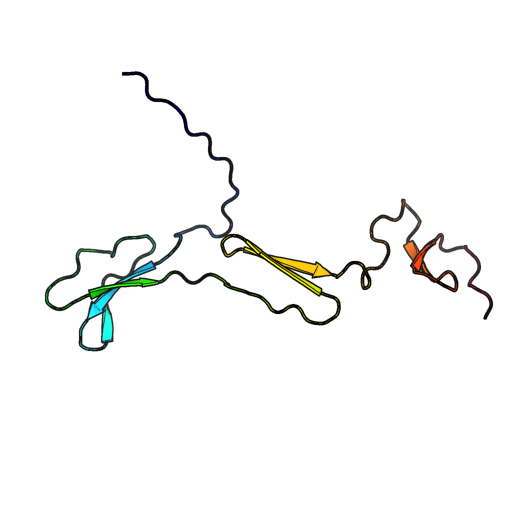 710 N N . VAL A 1 102 ? 15.436 -2.026 -22.814 1.00 92.94 102 VAL A N 1
ATOM 711 C CA . VAL A 1 102 ? 16.776 -1.702 -22.301 1.00 92.94 102 VAL A CA 1
ATOM 712 C C . VAL A 1 102 ? 16.905 -0.209 -22.004 1.00 92.94 102 VAL A C 1
ATOM 714 O O . VAL A 1 102 ? 16.067 0.588 -22.410 1.00 92.94 102 VAL A O 1
ATOM 717 N N . CYS A 1 103 ? 17.951 0.203 -21.287 1.00 95.38 103 CYS A N 1
ATOM 718 C CA . CYS A 1 103 ? 18.252 1.626 -21.119 1.00 95.38 103 CYS A CA 1
ATOM 719 C C . CYS A 1 103 ? 19.014 2.161 -22.340 1.00 95.38 103 CYS A C 1
ATOM 721 O O . CYS A 1 103 ? 20.213 1.909 -22.469 1.00 95.38 103 CYS A O 1
ATOM 723 N N . GLY A 1 104 ? 18.333 2.927 -23.192 1.00 93.81 104 GLY A N 1
ATOM 724 C CA . GLY A 1 104 ? 18.889 3.548 -24.399 1.00 93.81 104 GLY A CA 1
ATOM 725 C C . GLY A 1 104 ? 18.954 5.074 -24.321 1.00 93.81 104 GLY A C 1
ATOM 726 O O . GLY A 1 104 ? 18.380 5.694 -23.421 1.00 93.81 104 GLY A O 1
ATOM 727 N N . HIS A 1 105 ? 19.676 5.677 -25.259 1.00 92.88 105 HIS A N 1
ATOM 728 C CA . HIS A 1 105 ? 19.729 7.120 -25.490 1.00 92.88 105 HIS A CA 1
ATOM 729 C C . HIS A 1 105 ? 18.622 7.559 -26.476 1.00 92.88 105 HIS A C 1
ATOM 731 O O . HIS A 1 105 ? 18.144 6.744 -27.283 1.00 92.88 105 HIS A O 1
ATOM 737 N N . PRO A 1 106 ? 18.186 8.836 -26.439 1.00 85.38 106 PRO A N 1
ATOM 738 C CA . PRO A 1 106 ? 17.173 9.335 -27.369 1.00 85.38 106 PRO A CA 1
ATOM 739 C C . PRO A 1 106 ? 17.573 9.197 -28.832 1.00 85.38 106 PRO A C 1
ATOM 741 O O . PRO A 1 106 ? 16.746 8.831 -29.664 1.00 85.38 106 PRO A O 1
ATOM 744 N N . ASP A 1 107 ? 18.844 9.426 -29.106 1.00 89.12 107 ASP A N 1
ATOM 745 C CA . ASP A 1 107 ? 19.482 9.471 -30.414 1.00 89.12 107 ASP A CA 1
ATOM 746 C C . ASP A 1 107 ? 19.941 8.096 -30.927 1.00 89.12 107 ASP A C 1
ATOM 748 O O . ASP A 1 107 ? 20.373 7.991 -32.075 1.00 89.12 107 ASP A O 1
ATOM 752 N N . ASP A 1 108 ? 19.756 7.023 -30.145 1.00 85.19 108 ASP A N 1
ATOM 753 C CA . ASP A 1 108 ? 19.985 5.665 -30.646 1.00 85.19 108 ASP A CA 1
ATOM 754 C C . ASP A 1 108 ? 19.041 5.375 -31.834 1.00 85.19 108 ASP A C 1
ATOM 756 O O . ASP A 1 108 ? 17.842 5.682 -31.763 1.00 85.19 108 ASP A O 1
ATOM 760 N N . PRO A 1 109 ? 19.522 4.760 -32.925 1.00 80.69 109 PRO A N 1
ATOM 761 C CA . PRO A 1 109 ? 18.664 4.401 -34.046 1.00 80.69 109 PRO A CA 1
ATOM 762 C C . PRO A 1 109 ? 17.572 3.416 -33.607 1.00 80.69 109 PRO A C 1
ATOM 764 O O . PRO A 1 109 ? 17.783 2.570 -32.736 1.00 80.69 109 PRO A O 1
ATOM 767 N N . ALA A 1 110 ? 16.379 3.545 -34.193 1.00 77.69 110 ALA A N 1
ATOM 768 C CA . ALA A 1 110 ? 15.301 2.594 -33.947 1.00 77.69 110 ALA A CA 1
ATOM 769 C C . ALA A 1 110 ? 15.691 1.199 -34.478 1.00 77.69 110 ALA A C 1
ATOM 771 O O . ALA A 1 110 ? 16.377 1.121 -35.504 1.00 77.69 110 ALA A O 1
ATOM 772 N N . PRO A 1 111 ? 15.248 0.109 -33.825 1.00 75.06 111 PRO A N 1
ATOM 773 C CA . PRO A 1 111 ? 15.469 -1.240 -34.333 1.00 75.06 111 PRO A CA 1
ATOM 774 C C . PRO A 1 111 ? 14.879 -1.375 -35.739 1.00 75.06 111 PRO A C 1
ATOM 776 O O . PRO A 1 111 ? 13.757 -0.925 -35.984 1.00 75.06 111 PRO A O 1
ATOM 779 N N . LEU A 1 112 ? 15.640 -1.967 -36.662 1.00 68.19 112 LEU A N 1
ATOM 780 C CA . LEU A 1 112 ? 15.135 -2.287 -37.997 1.00 68.19 112 LEU A CA 1
ATOM 781 C C . LEU A 1 112 ? 14.123 -3.448 -37.889 1.00 68.19 112 LEU A C 1
ATOM 783 O O . LEU A 1 112 ? 14.367 -4.358 -37.093 1.00 68.19 112 LEU A O 1
ATOM 787 N N . PRO A 1 113 ? 12.997 -3.395 -38.628 1.00 68.56 113 PRO A N 1
ATOM 788 C CA . PRO A 1 113 ? 11.954 -4.422 -38.598 1.00 68.56 113 PRO A CA 1
ATOM 789 C C . PRO A 1 113 ? 12.412 -5.770 -39.166 1.00 68.56 113 PRO A C 1
ATOM 791 O O . PRO A 1 113 ? 13.312 -5.781 -40.039 1.00 68.56 113 PRO A O 1
#

Secondary structure (DSSP, 8-state):
-PPP---------SSS-S-EEEEE-TTS-EEEEEESSS-SS---SS-EEEEE----------TTEEEEEETTEEEEEE-GGG-----PPTT-EEEE-SSSEEEE-TTSPPPP-

Radius of gyration: 26.27 Å; chains: 1; bounding box: 51×22×79 Å

Sequence (113 aa):
MLAVGGSALGSQLLTGADGYTGCLAQNGDLLRFKAGDSPLGPCTGNQVQVHFAGDLESIMAGTGLVGQTQNGVVTLSVAPNYSLPQGCATGKFAKWDGAAWVCGHPDDPAPLP

pLDDT: mean 82.07, std 17.5, range [36.22, 97.38]

Foldseek 3Di:
DDDDDDDDDDDDDDPDAQWWKFWQDPVGDTHQIDGYDDGVDDHDDRIDMDIGGDADPDDDDDPQKDWDDDSSDIDIDGDPVNDAPPDADPQWDFDDQPPDTDTDHPPPDHHDD